Protein AF-A0A966WVR5-F1 (afdb_monomer)

Structure (mmCIF, N/CA/C/O backbone):
data_AF-A0A966WVR5-F1
#
_entry.id   AF-A0A966WVR5-F1
#
loop_
_atom_site.group_PDB
_atom_site.id
_atom_site.type_symbol
_atom_site.label_atom_id
_atom_site.label_alt_id
_atom_site.label_comp_id
_atom_site.label_asym_id
_atom_site.label_entity_id
_atom_site.label_seq_id
_atom_site.pdbx_PDB_ins_code
_atom_site.Cartn_x
_atom_site.Cartn_y
_atom_site.Cartn_z
_atom_site.occupancy
_atom_site.B_iso_or_equiv
_atom_site.auth_seq_id
_atom_site.auth_comp_id
_atom_site.auth_asym_id
_atom_site.auth_atom_id
_atom_site.pdbx_PDB_model_num
ATOM 1 N N . MET A 1 1 ? -2.022 3.404 -2.918 1.00 92.44 1 MET A N 1
ATOM 2 C CA . MET A 1 1 ? -1.314 2.449 -3.794 1.00 92.44 1 MET A CA 1
ATOM 3 C C . MET A 1 1 ? 0.151 2.815 -3.875 1.00 92.44 1 MET A C 1
ATOM 5 O O . MET A 1 1 ? 0.464 3.965 -4.162 1.00 92.44 1 MET A O 1
ATOM 9 N N . VAL A 1 2 ? 1.023 1.850 -3.624 1.00 94.19 2 VAL A N 1
ATOM 10 C CA . VAL A 1 2 ? 2.482 1.978 -3.679 1.00 94.19 2 VAL A CA 1
ATOM 11 C C . VAL A 1 2 ? 2.976 1.052 -4.782 1.00 94.19 2 VAL A C 1
ATOM 13 O O . VAL A 1 2 ? 2.603 -0.115 -4.786 1.00 94.19 2 VAL A O 1
ATOM 16 N N . ALA A 1 3 ? 3.758 1.543 -5.737 1.00 94.62 3 ALA A N 1
ATOM 17 C CA . ALA A 1 3 ? 4.141 0.750 -6.905 1.00 94.62 3 ALA A CA 1
ATOM 18 C C . ALA A 1 3 ? 5.540 1.103 -7.404 1.00 94.62 3 ALA A C 1
ATOM 20 O O . ALA A 1 3 ? 5.955 2.255 -7.294 1.00 94.62 3 ALA A O 1
ATOM 21 N N . ASN A 1 4 ? 6.246 0.144 -8.004 1.00 93.38 4 ASN A N 1
ATOM 22 C CA . ASN A 1 4 ? 7.490 0.452 -8.706 1.00 93.38 4 ASN A CA 1
ATOM 23 C C . ASN A 1 4 ? 7.219 1.148 -10.049 1.00 93.38 4 ASN A C 1
ATOM 25 O O . ASN A 1 4 ? 6.109 1.119 -10.584 1.00 93.38 4 ASN A O 1
ATOM 29 N N . ALA A 1 5 ? 8.263 1.755 -10.617 1.00 87.44 5 ALA A N 1
ATOM 30 C CA . ALA A 1 5 ? 8.175 2.461 -11.895 1.00 87.44 5 ALA A CA 1
ATOM 31 C C . ALA A 1 5 ? 7.624 1.584 -13.039 1.00 87.44 5 ALA A C 1
ATOM 33 O O . ALA A 1 5 ? 6.869 2.073 -13.878 1.00 87.44 5 ALA A O 1
ATOM 34 N N . GLY A 1 6 ? 7.947 0.287 -13.048 1.00 85.94 6 GLY A N 1
ATOM 35 C CA . GLY A 1 6 ? 7.503 -0.647 -14.085 1.00 85.94 6 GLY A CA 1
ATOM 36 C C . GLY A 1 6 ? 5.987 -0.897 -14.104 1.00 85.94 6 GLY A C 1
ATOM 37 O O . GLY A 1 6 ? 5.409 -1.119 -15.167 1.00 85.94 6 GLY A O 1
ATOM 38 N N . ALA A 1 7 ? 5.302 -0.760 -12.965 1.00 88.19 7 ALA A N 1
ATOM 39 C CA . ALA A 1 7 ? 3.841 -0.824 -12.890 1.00 88.19 7 ALA A CA 1
ATOM 40 C C . ALA A 1 7 ? 3.139 0.478 -13.334 1.00 88.19 7 ALA A C 1
ATOM 42 O O . ALA A 1 7 ? 1.909 0.540 -13.335 1.00 88.19 7 ALA A O 1
ATOM 43 N N . GLY A 1 8 ? 3.886 1.513 -13.742 1.00 84.19 8 GLY A N 1
ATOM 44 C CA . GLY A 1 8 ? 3.374 2.860 -14.017 1.00 84.19 8 GLY A CA 1
ATOM 45 C C . GLY A 1 8 ? 2.215 2.933 -15.015 1.00 84.19 8 GLY A C 1
ATOM 46 O O . GLY A 1 8 ? 1.312 3.744 -14.832 1.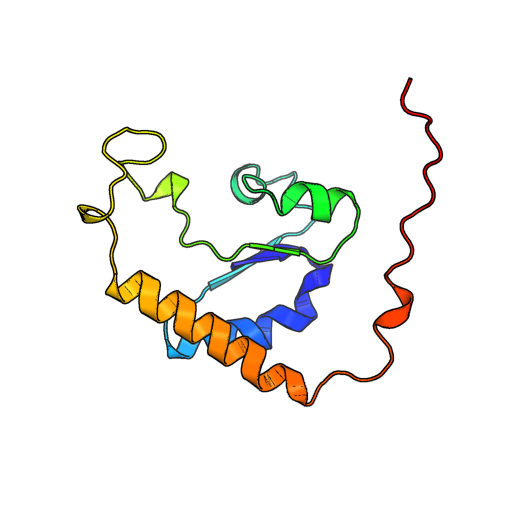00 84.19 8 GLY A O 1
ATOM 47 N N . LEU A 1 9 ? 2.183 2.055 -16.023 1.00 85.25 9 LEU A N 1
ATOM 48 C CA . LEU A 1 9 ? 1.111 2.025 -17.030 1.00 85.25 9 LEU A CA 1
ATOM 49 C C . LEU A 1 9 ? -0.238 1.539 -16.472 1.00 85.25 9 LEU A C 1
ATOM 51 O O . LEU A 1 9 ? -1.284 1.908 -16.998 1.00 85.25 9 LEU A O 1
ATOM 55 N N . LEU A 1 10 ? -0.230 0.747 -15.397 1.00 84.81 10 LEU A N 1
ATOM 56 C CA . LEU A 1 10 ? -1.448 0.235 -14.757 1.00 84.81 10 LEU A CA 1
ATOM 57 C C . LEU A 1 10 ? -2.078 1.269 -13.809 1.00 84.81 10 LEU A C 1
ATOM 59 O O . LEU A 1 10 ? -3.283 1.238 -13.551 1.00 84.81 10 LEU A O 1
ATOM 63 N N . LEU A 1 11 ? -1.273 2.206 -13.298 1.00 89.12 11 LEU A N 1
ATOM 64 C CA . LEU A 1 11 ? -1.661 3.089 -12.198 1.00 89.12 11 LEU A CA 1
ATOM 65 C C . LEU A 1 11 ? -2.798 4.066 -12.531 1.00 89.12 11 LEU A C 1
ATOM 67 O O . LEU A 1 11 ? -3.698 4.173 -11.700 1.00 89.12 11 LEU A O 1
ATOM 71 N N . PRO A 1 12 ? -2.843 4.760 -13.688 1.00 89.75 12 PRO A N 1
ATOM 72 C CA . PRO A 1 12 ? -3.918 5.716 -13.962 1.00 89.75 12 PRO A CA 1
ATOM 73 C C . PRO A 1 12 ? -5.292 5.048 -14.073 1.00 89.75 12 PRO A C 1
ATOM 75 O O . PRO A 1 12 ? -6.277 5.557 -13.537 1.00 89.75 12 PRO A O 1
ATOM 78 N N . GLY A 1 13 ? -5.357 3.893 -14.745 1.00 89.19 13 GLY A N 1
ATOM 79 C CA . GLY A 1 13 ? -6.595 3.132 -14.918 1.00 89.19 13 GLY A CA 1
ATOM 80 C C . GLY A 1 13 ? -7.120 2.596 -13.590 1.00 89.19 13 GLY A C 1
ATOM 81 O O . GLY A 1 13 ? -8.287 2.813 -13.258 1.00 89.19 13 GLY A O 1
ATOM 82 N N . LEU A 1 14 ? -6.236 1.978 -12.804 1.00 90.31 14 LEU A N 1
A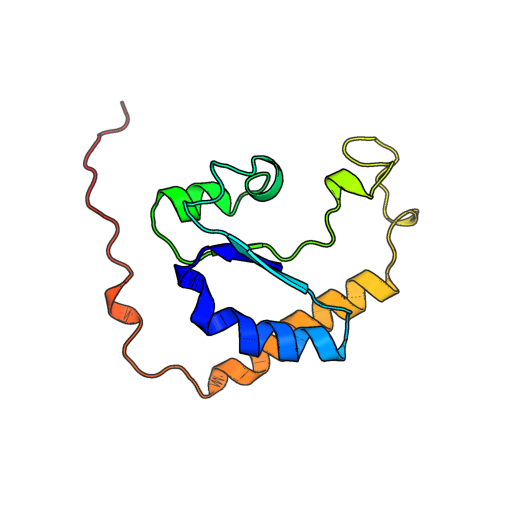TOM 83 C CA . LEU A 1 14 ? -6.560 1.458 -11.479 1.00 90.31 14 LEU A CA 1
ATOM 84 C C . LEU A 1 14 ? -6.941 2.581 -10.502 1.00 90.31 14 LEU A C 1
ATOM 86 O O . LEU A 1 14 ? -7.953 2.484 -9.819 1.00 90.31 14 LEU A O 1
ATOM 90 N N . ALA A 1 15 ? -6.205 3.694 -10.481 1.00 92.62 15 ALA A N 1
ATOM 91 C CA . ALA A 1 15 ? -6.503 4.817 -9.592 1.00 92.62 15 ALA A CA 1
ATOM 92 C C . ALA A 1 15 ? -7.841 5.479 -9.925 1.00 92.62 15 ALA A C 1
ATOM 94 O O . ALA A 1 15 ? -8.602 5.816 -9.023 1.00 92.62 15 ALA A O 1
ATOM 95 N N . ARG A 1 16 ? -8.160 5.632 -11.217 1.00 91.69 16 ARG A N 1
ATOM 96 C CA . ARG A 1 16 ? -9.464 6.140 -11.660 1.00 91.69 16 ARG A CA 1
ATOM 97 C C . ARG A 1 16 ? -10.598 5.183 -11.301 1.00 91.69 16 ARG A C 1
ATOM 99 O O . ARG A 1 16 ? -11.689 5.643 -10.982 1.00 91.69 16 ARG A O 1
ATOM 106 N N . ALA A 1 17 ? -10.355 3.877 -11.400 1.00 91.44 17 ALA A N 1
ATOM 107 C CA . ALA A 1 17 ? -11.316 2.849 -11.029 1.00 91.44 17 ALA A CA 1
ATOM 108 C C . ALA A 1 17 ? -11.657 2.923 -9.543 1.00 91.44 17 ALA A C 1
ATOM 110 O O . ALA A 1 17 ? -12.803 3.178 -9.185 1.00 91.44 17 ALA A O 1
ATOM 111 N N . MET A 1 18 ? -10.631 2.787 -8.707 1.00 93.69 18 MET A N 1
ATOM 112 C CA . MET A 1 18 ? -10.766 2.792 -7.259 1.00 93.69 18 MET A CA 1
ATOM 113 C C . MET A 1 18 ? -11.261 4.140 -6.737 1.00 93.69 18 MET A C 1
ATOM 115 O O . MET A 1 18 ? -12.112 4.176 -5.858 1.00 93.69 18 MET A O 1
ATOM 119 N N . GLY A 1 19 ? -10.808 5.249 -7.331 1.00 93.94 19 GLY A N 1
ATOM 120 C CA . GLY A 1 19 ? -11.183 6.615 -6.953 1.00 93.94 19 GLY A CA 1
ATOM 121 C C . GLY A 1 19 ? -12.678 6.937 -7.048 1.00 93.94 19 GLY A C 1
ATOM 122 O O . GLY A 1 19 ? -13.100 7.959 -6.518 1.00 93.94 19 GLY A O 1
ATOM 123 N N . ARG A 1 20 ? -13.480 6.090 -7.707 1.00 94.00 20 ARG A N 1
ATOM 124 C CA . ARG A 1 20 ? -14.949 6.197 -7.722 1.00 94.00 20 ARG A CA 1
ATOM 125 C C . ARG A 1 20 ? -15.610 5.669 -6.449 1.00 94.00 20 ARG A C 1
ATOM 127 O O . ARG A 1 20 ? -16.724 6.085 -6.162 1.00 94.00 20 ARG A O 1
ATOM 134 N N . HIS A 1 21 ? -14.930 4.781 -5.728 1.00 94.81 21 HIS A N 1
ATOM 135 C CA . HIS A 1 21 ? -15.445 4.110 -4.533 1.00 94.81 21 HIS A CA 1
ATOM 136 C C . HIS A 1 21 ? -14.715 4.582 -3.270 1.00 94.81 21 HIS A C 1
ATOM 138 O O . HIS A 1 21 ? -15.336 4.784 -2.235 1.00 94.81 21 HIS A O 1
ATOM 144 N N . VAL A 1 22 ? -13.400 4.823 -3.354 1.00 94.31 22 VAL A N 1
ATOM 145 C CA . VAL A 1 22 ? -12.566 5.182 -2.201 1.00 94.31 22 VAL A CA 1
ATOM 146 C C . VAL A 1 22 ? -11.491 6.213 -2.575 1.00 94.3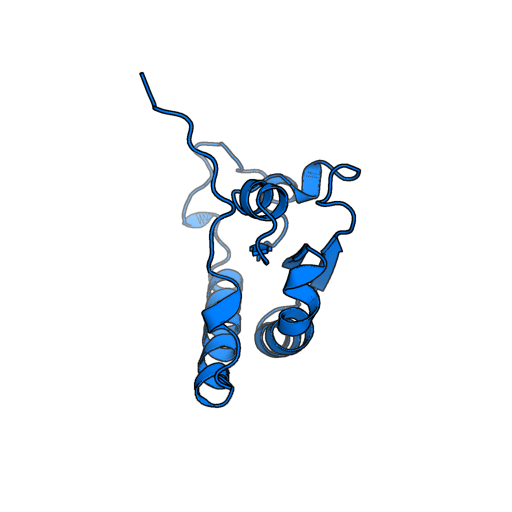1 22 VAL A C 1
ATOM 148 O O . VAL A 1 22 ? -10.858 6.083 -3.632 1.00 94.31 22 VAL A O 1
ATOM 151 N N . PRO A 1 23 ? -11.221 7.236 -1.733 1.00 93.88 23 PRO A N 1
ATOM 152 C CA . PRO A 1 23 ? -10.139 8.189 -1.966 1.00 93.88 23 PRO A CA 1
ATOM 153 C C . PRO A 1 23 ? -8.801 7.482 -2.194 1.00 93.88 23 PRO A C 1
ATOM 155 O O . PRO A 1 23 ? -8.185 6.936 -1.280 1.00 93.88 23 PRO A O 1
ATOM 158 N N . THR A 1 24 ? -8.335 7.505 -3.439 1.00 93.88 24 THR A N 1
ATOM 159 C CA . THR A 1 24 ? -7.184 6.710 -3.866 1.00 93.88 24 THR A CA 1
ATOM 160 C C . THR A 1 24 ? -6.004 7.612 -4.182 1.00 93.88 24 THR A C 1
ATOM 162 O O . THR A 1 24 ? -6.081 8.495 -5.034 1.00 93.88 24 THR A O 1
ATOM 165 N N . LYS A 1 25 ? -4.878 7.361 -3.512 1.00 92.81 25 LYS A N 1
ATOM 166 C CA . LYS A 1 25 ? -3.595 8.014 -3.795 1.00 92.81 25 LYS A CA 1
ATOM 167 C C . LYS A 1 25 ? -2.612 7.020 -4.388 1.00 92.81 25 LYS A C 1
ATOM 169 O O . LYS A 1 25 ? -2.590 5.848 -4.001 1.00 92.81 25 LYS A O 1
ATOM 174 N N . VAL A 1 26 ? -1.778 7.502 -5.300 1.00 92.81 26 VAL A N 1
ATOM 175 C CA . VAL A 1 26 ? -0.737 6.712 -5.956 1.00 92.81 26 VAL A CA 1
ATOM 176 C C . VAL A 1 26 ? 0.622 7.267 -5.578 1.00 92.81 26 VAL A C 1
ATOM 178 O O . VAL A 1 26 ? 0.856 8.466 -5.700 1.00 92.81 26 VAL A O 1
ATOM 181 N N . LEU A 1 27 ? 1.512 6.380 -5.152 1.00 91.88 27 LEU A N 1
ATOM 182 C CA . LEU A 1 27 ? 2.908 6.669 -4.887 1.00 91.88 27 LEU A CA 1
ATOM 183 C C . LEU A 1 27 ? 3.773 5.783 -5.796 1.00 91.88 27 LEU A C 1
ATOM 185 O O . LEU A 1 27 ? 3.980 4.607 -5.480 1.00 91.88 27 LEU A O 1
ATOM 189 N N . PRO A 1 28 ? 4.259 6.315 -6.928 1.00 90.56 28 PRO A N 1
ATOM 190 C CA . PRO A 1 28 ? 5.301 5.671 -7.709 1.00 90.56 28 PRO A CA 1
ATOM 191 C C . PRO A 1 28 ? 6.617 5.754 -6.933 1.00 90.56 28 PRO A C 1
ATOM 193 O O . PRO A 1 28 ? 7.016 6.832 -6.490 1.00 90.56 28 PRO A O 1
ATOM 196 N N . VAL A 1 29 ? 7.293 4.624 -6.770 1.00 92.31 29 VAL A N 1
ATOM 197 C CA . VAL A 1 29 ? 8.507 4.506 -5.966 1.00 92.31 29 VAL A CA 1
ATOM 198 C C . VAL A 1 29 ? 9.708 4.225 -6.879 1.00 92.3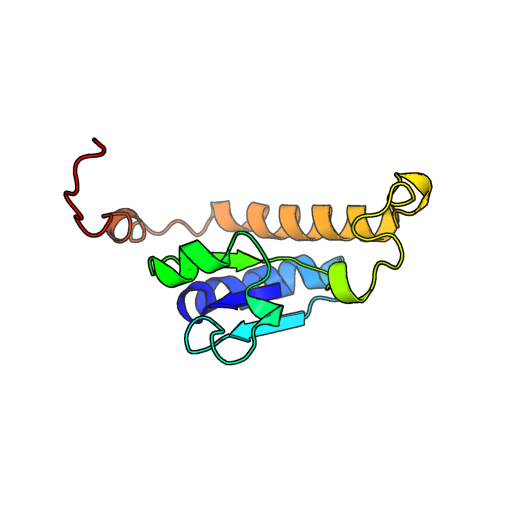1 29 VAL A C 1
ATOM 200 O O . VAL A 1 29 ? 9.753 3.173 -7.527 1.00 92.31 29 VAL A O 1
ATOM 203 N N . PRO A 1 30 ? 10.698 5.136 -6.949 1.00 89.31 30 PRO A N 1
ATOM 204 C CA . PRO A 1 30 ? 11.933 4.903 -7.691 1.00 89.31 30 PRO A CA 1
ATOM 205 C C . PRO A 1 30 ? 12.886 3.976 -6.922 1.00 89.31 30 PRO A C 1
ATOM 207 O O . PRO A 1 30 ? 12.747 3.778 -5.713 1.00 89.31 30 PRO A O 1
ATOM 210 N N . ASN A 1 31 ? 13.891 3.435 -7.619 1.00 90.38 31 ASN A N 1
ATOM 211 C CA . ASN A 1 31 ? 14.996 2.659 -7.032 1.00 90.38 31 ASN A CA 1
ATOM 212 C C . ASN A 1 31 ? 14.530 1.538 -6.085 1.00 90.38 31 ASN A C 1
ATOM 214 O O . ASN A 1 31 ? 15.090 1.367 -5.003 1.00 90.38 31 ASN A O 1
ATOM 218 N N . GLY A 1 32 ? 13.434 0.852 -6.432 1.00 88.44 32 GLY A N 1
ATOM 219 C CA . GLY A 1 32 ? 12.860 -0.223 -5.618 1.00 88.44 32 GLY A CA 1
ATOM 220 C C . GLY A 1 32 ? 12.479 0.185 -4.188 1.00 88.44 32 GLY A C 1
ATOM 221 O O . GLY A 1 32 ? 12.310 -0.678 -3.340 1.00 88.44 32 GLY A O 1
ATOM 222 N N . GLY A 1 33 ? 12.395 1.475 -3.854 1.00 91.44 33 GLY A N 1
ATOM 223 C CA . GLY A 1 33 ? 12.075 1.928 -2.497 1.00 91.44 33 GLY A CA 1
ATOM 224 C C . GLY A 1 33 ? 13.192 1.770 -1.464 1.00 91.44 33 GLY A C 1
ATOM 225 O O . GLY A 1 33 ? 12.926 1.941 -0.277 1.00 91.44 33 GLY A O 1
ATOM 226 N N . HIS A 1 34 ? 14.441 1.496 -1.863 1.00 91.19 34 HIS A N 1
ATOM 227 C CA . HIS A 1 34 ? 15.558 1.332 -0.915 1.00 91.19 34 HIS A CA 1
ATOM 228 C C . HIS A 1 34 ? 15.810 2.575 -0.041 1.00 91.19 34 HIS A C 1
ATOM 230 O O . HIS A 1 34 ? 16.252 2.446 1.099 1.00 91.19 34 HIS A O 1
ATOM 236 N N . GLY A 1 35 ? 15.485 3.773 -0.542 1.00 90.88 35 GLY A N 1
ATOM 237 C CA . GLY A 1 35 ? 15.587 5.026 0.215 1.00 90.88 35 GLY A CA 1
ATOM 238 C C . GLY A 1 35 ? 14.434 5.288 1.193 1.00 90.88 35 GLY A C 1
ATOM 239 O O . GLY A 1 35 ? 14.545 6.178 2.029 1.00 90.88 35 GLY A O 1
ATOM 240 N N . ILE A 1 36 ? 13.329 4.537 1.112 1.00 90.44 36 ILE A N 1
ATOM 241 C CA . ILE A 1 36 ? 12.124 4.754 1.925 1.00 90.44 36 ILE A CA 1
ATOM 242 C C . ILE A 1 36 ? 11.658 3.406 2.478 1.00 90.44 36 ILE A C 1
ATOM 244 O O . ILE A 1 36 ? 10.712 2.814 1.978 1.00 90.44 36 ILE A O 1
ATOM 248 N N . LYS A 1 37 ? 12.314 2.905 3.530 1.00 87.75 37 LYS A N 1
ATOM 249 C CA . LYS A 1 37 ? 12.088 1.541 4.057 1.00 87.75 37 LYS A CA 1
ATOM 250 C C . LYS A 1 37 ? 10.609 1.169 4.243 1.00 87.75 37 LYS A C 1
ATOM 252 O O . LYS A 1 37 ? 10.227 0.055 3.907 1.00 87.75 37 LYS A O 1
ATOM 257 N N . GLY A 1 38 ? 9.777 2.104 4.712 1.00 90.38 38 GLY A N 1
ATOM 258 C CA . GLY A 1 38 ? 8.349 1.870 4.952 1.00 90.38 38 GLY A CA 1
ATOM 259 C C . GLY A 1 38 ? 7.560 1.429 3.715 1.00 90.38 38 GLY A C 1
ATOM 260 O O . GLY A 1 38 ? 6.642 0.626 3.838 1.00 90.38 38 GLY A O 1
ATOM 261 N N . VAL A 1 39 ? 7.942 1.872 2.511 1.00 92.12 39 VAL A N 1
ATOM 262 C CA . VAL A 1 39 ? 7.230 1.488 1.277 1.00 92.12 39 VAL A CA 1
ATOM 263 C C . VAL A 1 39 ? 7.529 0.059 0.846 1.00 92.12 39 VAL A C 1
ATOM 265 O O . VAL A 1 39 ? 6.832 -0.441 -0.020 1.00 92.12 39 VAL A O 1
ATOM 268 N N . ARG A 1 40 ? 8.539 -0.588 1.443 1.00 93.69 40 ARG A N 1
ATOM 269 C CA . ARG A 1 40 ? 8.934 -1.973 1.161 1.00 93.69 40 ARG A CA 1
ATOM 270 C C . ARG A 1 40 ? 8.369 -2.983 2.168 1.00 93.69 40 ARG A C 1
ATOM 272 O O . ARG A 1 40 ? 8.635 -4.172 2.035 1.00 93.69 40 ARG A O 1
ATOM 279 N N . LEU A 1 41 ? 7.613 -2.541 3.177 1.00 92.06 41 LEU A N 1
ATOM 280 C CA . LEU A 1 41 ? 7.079 -3.400 4.245 1.00 92.06 41 LEU A CA 1
ATOM 281 C C . LEU A 1 41 ? 5.813 -4.154 3.805 1.00 92.06 41 LEU A C 1
ATOM 283 O O . LEU A 1 41 ? 4.724 -3.902 4.309 1.00 92.06 41 LEU A O 1
ATOM 287 N N . SER A 1 42 ? 5.953 -5.039 2.817 1.00 93.88 42 SER A N 1
ATOM 288 C CA . SER A 1 42 ? 4.923 -5.974 2.347 1.00 93.88 42 SER A CA 1
ATOM 289 C C . SER A 1 42 ? 5.529 -6.923 1.300 1.00 93.88 42 SER A C 1
ATOM 291 O O . SER A 1 42 ? 6.621 -6.677 0.773 1.00 93.88 42 SER A O 1
ATOM 293 N N . ASP A 1 43 ? 4.804 -7.989 0.970 1.00 94.69 43 ASP A N 1
ATOM 294 C CA . ASP A 1 43 ? 5.208 -9.053 0.045 1.00 94.69 43 ASP A CA 1
ATOM 295 C C . ASP A 1 43 ? 5.475 -8.594 -1.389 1.00 94.69 43 ASP A C 1
ATOM 297 O O . ASP A 1 43 ? 6.027 -9.350 -2.175 1.00 94.69 43 ASP A O 1
ATOM 301 N N . HIS A 1 44 ? 5.118 -7.366 -1.762 1.00 95.12 44 HIS A N 1
ATOM 302 C CA . HIS A 1 44 ? 5.432 -6.828 -3.085 1.00 95.12 44 HIS A CA 1
ATOM 303 C C . HIS A 1 44 ? 6.932 -6.508 -3.263 1.00 95.12 44 HIS A C 1
ATOM 305 O O . HIS A 1 44 ? 7.409 -6.420 -4.394 1.00 95.12 44 HIS A O 1
ATOM 311 N N . SER A 1 45 ? 7.691 -6.305 -2.178 1.00 95.50 45 SER A N 1
ATOM 312 C CA . SER A 1 45 ? 9.075 -5.824 -2.279 1.00 95.50 45 SER A CA 1
ATOM 313 C C . SER A 1 45 ? 10.064 -6.832 -2.891 1.00 95.50 45 SER A C 1
ATOM 315 O O . SER A 1 45 ? 10.857 -6.402 -3.732 1.00 95.50 45 SER A O 1
ATOM 317 N N . PRO A 1 46 ? 9.992 -8.156 -2.626 1.00 95.94 46 PRO A N 1
ATOM 318 C CA . PRO A 1 46 ? 10.827 -9.131 -3.332 1.00 95.94 46 PRO A CA 1
ATOM 319 C C . PRO A 1 46 ? 10.520 -9.206 -4.836 1.00 95.94 46 PRO A C 1
ATOM 321 O O . PRO A 1 46 ? 11.415 -9.474 -5.636 1.00 95.94 46 PRO A O 1
ATOM 324 N N . PHE A 1 47 ? 9.281 -8.914 -5.256 1.00 96.31 47 PHE A N 1
ATOM 325 C CA . PHE A 1 47 ? 8.938 -8.833 -6.681 1.00 96.31 47 PHE A CA 1
ATOM 326 C C . PHE A 1 47 ? 9.649 -7.663 -7.357 1.00 96.31 47 PHE A C 1
ATOM 328 O O . PHE A 1 47 ? 10.119 -7.810 -8.484 1.00 96.31 47 PHE A O 1
ATOM 335 N N . TRP A 1 48 ? 9.773 -6.523 -6.671 1.00 95.06 48 TRP A N 1
ATOM 336 C CA . TRP A 1 48 ? 10.569 -5.408 -7.178 1.00 95.06 48 TRP A CA 1
ATOM 337 C C . TRP A 1 48 ? 12.043 -5.788 -7.333 1.00 95.06 48 TRP A C 1
ATOM 339 O O . TRP A 1 48 ? 12.634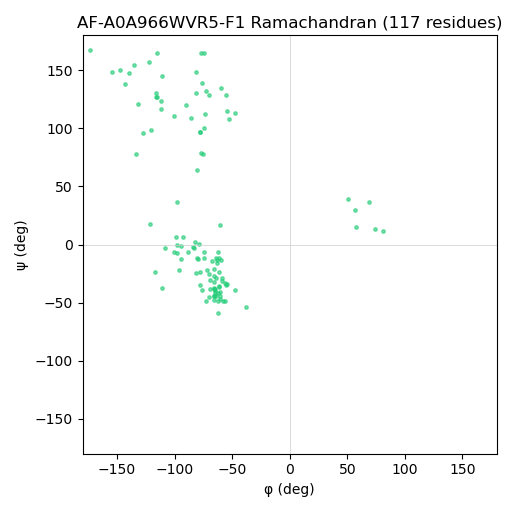 -5.448 -8.356 1.00 95.06 48 TRP A O 1
ATOM 349 N N . ASP A 1 49 ? 12.614 -6.519 -6.374 1.00 94.38 49 ASP A N 1
ATOM 350 C CA . ASP A 1 49 ? 14.019 -6.954 -6.422 1.00 94.38 49 ASP A CA 1
ATOM 351 C C . ASP A 1 49 ? 14.279 -7.947 -7.564 1.00 94.38 49 ASP A C 1
ATOM 353 O O . ASP A 1 49 ? 15.344 -7.939 -8.179 1.00 94.38 49 ASP A O 1
ATOM 357 N N . ALA A 1 50 ? 13.280 -8.767 -7.895 1.00 95.19 50 ALA A N 1
ATOM 358 C CA . ALA A 1 50 ? 13.309 -9.680 -9.033 1.00 95.19 50 ALA A CA 1
ATOM 359 C C . ALA A 1 50 ? 12.943 -9.014 -10.379 1.00 95.19 50 ALA A C 1
ATOM 361 O O . ALA A 1 50 ? 12.911 -9.690 -11.406 1.00 95.19 50 ALA A O 1
ATOM 362 N N . GLY A 1 51 ? 12.684 -7.701 -10.402 1.00 92.44 51 GLY A N 1
ATOM 363 C CA . GLY A 1 51 ? 12.393 -6.942 -11.622 1.00 92.44 51 GLY A CA 1
ATOM 364 C C . GLY A 1 51 ? 10.951 -7.049 -12.131 1.00 92.44 51 GLY A C 1
ATOM 365 O O . GLY A 1 51 ? 10.667 -6.610 -13.245 1.00 92.44 51 GLY A O 1
ATOM 366 N N . TYR A 1 52 ? 10.026 -7.599 -11.342 1.00 94.69 52 TYR A N 1
ATOM 367 C CA . TYR A 1 52 ? 8.615 -7.690 -11.711 1.00 94.69 52 TYR A CA 1
ATOM 368 C C . TYR A 1 52 ? 7.859 -6.384 -11.442 1.00 94.69 52 TYR A C 1
ATOM 370 O O . TYR A 1 52 ? 8.114 -5.655 -10.479 1.00 94.69 52 TYR A O 1
ATOM 378 N N . ASN A 1 53 ? 6.857 -6.115 -12.278 1.00 94.25 53 ASN A N 1
ATOM 379 C CA . ASN A 1 53 ? 5.903 -5.033 -12.055 1.00 94.25 53 ASN A CA 1
ATOM 380 C C . ASN A 1 53 ? 4.948 -5.440 -10.933 1.00 94.25 53 ASN A C 1
ATOM 382 O O . ASN A 1 53 ? 4.142 -6.350 -11.113 1.00 94.25 53 ASN A O 1
ATOM 386 N N . ALA A 1 54 ? 5.028 -4.760 -9.792 1.00 94.25 54 ALA A N 1
ATOM 387 C CA . ALA A 1 54 ? 4.185 -5.049 -8.641 1.00 94.25 54 ALA A CA 1
ATOM 388 C C . ALA A 1 54 ? 3.731 -3.757 -7.964 1.00 94.25 54 ALA A C 1
ATOM 390 O O . ALA A 1 54 ? 4.455 -2.754 -7.926 1.00 94.25 54 ALA A O 1
ATOM 391 N N . LEU A 1 55 ? 2.527 -3.802 -7.406 1.00 94.12 55 LEU A N 1
ATOM 392 C CA . LEU A 1 55 ? 1.947 -2.732 -6.612 1.00 94.12 55 LEU A CA 1
ATOM 393 C C . LEU A 1 55 ? 1.294 -3.305 -5.360 1.00 94.12 55 LEU A C 1
ATOM 395 O O . LEU A 1 55 ? 0.840 -4.445 -5.347 1.00 94.12 55 LEU A O 1
ATOM 399 N N . MET A 1 56 ? 1.209 -2.474 -4.333 1.00 94.50 56 MET A N 1
ATOM 400 C CA . MET A 1 56 ? 0.495 -2.728 -3.094 1.00 94.50 56 MET A CA 1
ATOM 401 C C . MET A 1 56 ? -0.662 -1.739 -2.968 1.00 94.50 56 MET A C 1
ATOM 403 O O . MET A 1 56 ? -0.482 -0.514 -3.020 1.00 94.50 56 MET A O 1
ATOM 407 N N . VAL A 1 57 ? -1.859 -2.273 -2.755 1.00 93.56 57 VAL A N 1
ATOM 408 C CA . VAL A 1 57 ? -3.028 -1.508 -2.320 1.00 93.56 57 VAL A CA 1
ATOM 409 C C . VAL A 1 57 ? -3.021 -1.519 -0.799 1.00 93.56 57 VAL A C 1
ATOM 411 O O . VAL A 1 57 ? -2.992 -2.575 -0.183 1.00 93.56 57 VAL A O 1
ATOM 414 N N . THR A 1 58 ? -2.958 -0.339 -0.195 1.00 92.88 58 THR A N 1
ATOM 415 C CA . THR A 1 58 ? -2.871 -0.194 1.258 1.00 92.88 58 THR A CA 1
ATOM 416 C C . THR A 1 58 ? -3.426 1.160 1.672 1.00 92.88 58 THR A C 1
ATOM 418 O O . THR A 1 58 ? -3.301 2.148 0.937 1.00 92.88 58 THR A O 1
ATOM 421 N N . ASP A 1 59 ? -4.005 1.184 2.862 1.00 90.75 59 ASP A N 1
ATOM 422 C CA . ASP A 1 59 ? -4.439 2.347 3.626 1.00 90.75 59 ASP A CA 1
ATOM 423 C C . ASP A 1 59 ? -3.360 2.838 4.611 1.00 90.75 59 ASP A C 1
ATOM 425 O O . ASP A 1 59 ? -3.619 3.753 5.392 1.00 90.75 59 ASP A O 1
ATOM 429 N N . THR A 1 60 ? -2.151 2.258 4.554 1.00 85.31 60 THR A N 1
ATOM 430 C CA . THR A 1 60 ? -1.041 2.413 5.512 1.00 85.31 60 THR A CA 1
ATOM 431 C C . THR A 1 60 ? -1.303 1.784 6.885 1.00 85.31 60 THR A C 1
ATOM 433 O O . THR A 1 60 ? -0.858 2.320 7.897 1.00 85.31 60 THR A O 1
ATOM 436 N N . SER A 1 61 ? -1.994 0.637 6.920 1.00 76.81 61 SER A N 1
ATOM 437 C CA . SER A 1 61 ? -2.425 -0.083 8.129 1.00 76.81 61 SER A CA 1
ATOM 438 C C . SER A 1 61 ? -1.424 -0.073 9.289 1.00 76.81 61 SER A C 1
ATOM 440 O O . SER A 1 61 ? -1.767 0.404 10.362 1.00 76.81 61 SER A O 1
ATOM 442 N N . PHE A 1 62 ? -0.167 -0.480 9.096 1.00 79.12 62 PHE A N 1
ATOM 443 C CA . PHE A 1 62 ? 0.819 -0.524 10.190 1.00 79.12 62 PHE A CA 1
ATOM 444 C C . PHE A 1 62 ? 1.157 0.849 10.808 1.00 79.12 62 PHE A C 1
ATOM 446 O O . PHE A 1 62 ? 1.749 0.910 11.882 1.00 79.12 62 PHE A O 1
ATOM 453 N N . MET A 1 63 ? 0.816 1.954 10.136 1.00 82.50 63 MET A N 1
ATOM 454 C CA . MET A 1 63 ? 0.985 3.325 10.634 1.00 82.50 63 MET A CA 1
ATOM 455 C C . MET A 1 63 ? -0.288 3.893 11.273 1.00 82.50 63 MET A C 1
ATOM 457 O O . MET A 1 63 ? -0.200 4.869 12.015 1.00 82.50 63 MET A O 1
ATOM 461 N N . ARG A 1 64 ? -1.467 3.346 10.946 1.00 84.56 64 ARG A N 1
ATOM 462 C CA . ARG A 1 64 ? -2.773 3.905 11.341 1.00 84.56 64 ARG A CA 1
ATOM 463 C C . ARG A 1 64 ? -3.599 2.996 12.245 1.00 84.56 64 ARG A C 1
ATOM 465 O O . ARG A 1 64 ? -4.459 3.519 12.944 1.00 84.56 64 ARG A O 1
ATOM 472 N N . ASN A 1 65 ? -3.361 1.687 12.226 1.00 91.25 65 ASN A N 1
ATOM 473 C CA . ASN A 1 65 ? -4.085 0.711 13.029 1.00 91.25 65 ASN A CA 1
ATOM 474 C C . ASN A 1 65 ? -3.431 0.597 14.423 1.00 91.25 65 ASN A C 1
ATOM 476 O O . ASN A 1 65 ? -2.340 0.028 14.529 1.00 91.25 65 ASN A O 1
ATOM 480 N N . PRO A 1 66 ? -4.069 1.097 15.500 1.00 91.69 66 PRO A N 1
ATOM 481 C CA . PRO A 1 66 ? -3.544 0.965 16.860 1.00 91.69 66 PRO A CA 1
ATOM 482 C C . PRO A 1 66 ? -3.550 -0.486 17.372 1.00 91.69 66 PRO A C 1
ATOM 484 O O . PRO A 1 66 ? -2.881 -0.775 18.363 1.00 91.69 66 PRO A O 1
ATOM 487 N N . HIS A 1 67 ? -4.268 -1.387 16.695 1.00 93.69 67 HIS A N 1
ATOM 488 C CA . HIS A 1 67 ? -4.381 -2.809 17.014 1.00 93.69 67 HIS A CA 1
ATOM 489 C C . HIS A 1 67 ? -3.385 -3.686 16.242 1.00 93.69 67 HIS A C 1
ATOM 491 O O . HIS A 1 67 ? -3.333 -4.892 16.458 1.00 93.69 67 HIS A O 1
ATOM 497 N N . TYR A 1 68 ? -2.557 -3.107 15.367 1.00 91.88 68 TYR A N 1
ATOM 498 C CA . TYR A 1 68 ? -1.627 -3.864 14.525 1.00 91.88 68 TYR A CA 1
ATOM 499 C C . TYR A 1 68 ? -0.695 -4.776 15.353 1.00 91.88 68 TYR A C 1
ATOM 501 O O . TYR A 1 68 ? -0.049 -4.313 16.295 1.00 91.88 68 TYR A O 1
ATOM 509 N N . HIS A 1 69 ? -0.610 -6.066 14.991 1.00 92.81 69 HIS A N 1
ATOM 510 C CA . HIS A 1 69 ? 0.092 -7.132 15.745 1.00 92.81 69 HIS A CA 1
ATOM 511 C C . HIS A 1 69 ? -0.375 -7.314 17.198 1.00 92.81 69 HIS A C 1
ATOM 513 O O . HIS A 1 69 ? 0.400 -7.732 18.060 1.00 92.81 69 HIS A O 1
ATOM 519 N N . GLN A 1 70 ? -1.639 -7.021 17.493 1.00 93.75 70 GLN A N 1
ATOM 520 C CA . GLN A 1 70 ? -2.230 -7.256 18.808 1.00 93.75 70 GLN A CA 1
ATOM 521 C C . GLN A 1 70 ? -3.444 -8.174 18.704 1.00 93.75 70 GLN A C 1
ATOM 523 O O . GLN A 1 70 ? -4.126 -8.232 17.688 1.00 93.75 70 GLN A O 1
ATOM 528 N N . MET A 1 71 ? -3.771 -8.841 19.811 1.00 96.69 71 MET A N 1
ATOM 529 C CA . MET A 1 71 ? -4.986 -9.663 19.920 1.00 96.69 71 MET A CA 1
ATOM 530 C C . MET A 1 71 ? -6.283 -8.853 19.784 1.00 96.69 71 MET A C 1
ATOM 532 O O . MET A 1 71 ? -7.355 -9.432 19.653 1.00 96.69 71 MET A O 1
ATOM 536 N N . THR A 1 72 ? -6.189 -7.525 19.865 1.00 95.81 72 THR A N 1
ATOM 537 C CA . THR A 1 72 ? -7.307 -6.598 19.694 1.00 95.81 72 THR A CA 1
ATOM 538 C C . THR A 1 72 ? -7.601 -6.279 18.225 1.00 95.81 72 THR A C 1
ATOM 540 O O . THR A 1 72 ? -8.570 -5.577 17.969 1.00 95.81 72 THR A O 1
ATOM 543 N N . ASP A 1 73 ? -6.817 -6.800 17.272 1.00 94.44 73 ASP A N 1
ATOM 544 C CA . ASP A 1 73 ? -7.084 -6.707 15.829 1.00 94.44 73 ASP A CA 1
ATOM 545 C C . ASP A 1 73 ? -8.206 -7.686 15.452 1.00 94.44 73 ASP A C 1
A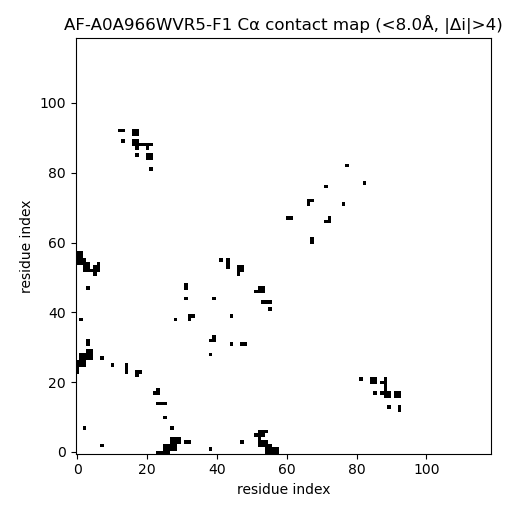TOM 547 O O . ASP A 1 73 ? -7.973 -8.810 15.000 1.00 94.44 73 ASP A O 1
ATOM 551 N N . THR A 1 74 ? -9.444 -7.297 15.754 1.00 94.81 74 THR A N 1
ATOM 552 C CA . THR A 1 74 ? -10.637 -8.137 15.595 1.00 94.81 74 THR A CA 1
ATOM 553 C C . THR A 1 74 ? -11.593 -7.564 14.552 1.00 94.81 74 THR A C 1
ATOM 555 O O . THR A 1 74 ? -11.497 -6.397 14.166 1.00 94.81 74 THR A O 1
ATOM 558 N N . VAL A 1 75 ? -12.552 -8.377 14.097 1.00 94.38 75 VAL A N 1
ATOM 559 C CA . VAL A 1 75 ? -13.562 -7.972 13.098 1.00 94.38 75 VAL A CA 1
ATOM 560 C C . VAL A 1 75 ? -14.343 -6.735 13.547 1.00 94.38 75 VAL A C 1
ATOM 562 O O . VAL A 1 75 ? -14.688 -5.896 12.723 1.00 94.38 75 VAL A O 1
ATOM 565 N N . GLU A 1 76 ? -14.575 -6.575 14.847 1.00 95.44 76 GLU A N 1
ATOM 566 C CA . GLU A 1 76 ? -15.281 -5.429 15.426 1.00 95.44 76 GLU A CA 1
ATOM 567 C C . GLU A 1 76 ? -14.519 -4.106 15.263 1.00 95.44 76 GLU A C 1
ATOM 569 O O . GLU A 1 76 ? -15.126 -3.039 15.337 1.00 95.44 76 GLU A O 1
ATOM 574 N N . THR A 1 77 ? -13.203 -4.157 15.043 1.00 91.75 77 THR A N 1
ATOM 575 C CA . THR A 1 77 ? -12.371 -2.966 14.798 1.00 91.75 77 THR A CA 1
ATOM 576 C C . THR A 1 77 ? -12.303 -2.574 13.320 1.00 91.75 77 THR A C 1
ATOM 578 O O . THR A 1 77 ? -11.750 -1.525 12.984 1.00 91.75 77 THR A O 1
ATOM 581 N N . LEU A 1 78 ? -12.873 -3.393 12.430 1.00 92.12 78 LEU A N 1
ATOM 582 C CA . LEU A 1 78 ? -12.844 -3.177 10.990 1.00 92.12 78 LEU A CA 1
ATOM 583 C C . LEU A 1 78 ? -13.914 -2.167 10.555 1.00 92.12 78 LEU A C 1
ATOM 585 O O . LEU A 1 78 ? -15.098 -2.318 10.847 1.00 92.12 78 LEU A O 1
ATOM 589 N N . ASP A 1 79 ? -13.505 -1.179 9.763 1.00 93.56 79 ASP A N 1
ATOM 590 C CA . ASP A 1 79 ? -14.432 -0.334 9.010 1.00 93.56 79 ASP A CA 1
ATOM 591 C C . ASP A 1 79 ? -14.923 -1.103 7.771 1.00 93.56 79 ASP A C 1
ATOM 593 O O . ASP A 1 79 ? -14.239 -1.187 6.744 1.00 93.56 79 ASP A O 1
ATOM 597 N N . LEU A 1 80 ? -16.098 -1.726 7.897 1.00 95.38 80 LEU A N 1
ATOM 598 C CA . LEU A 1 80 ? -16.682 -2.569 6.852 1.00 95.38 80 LEU A CA 1
ATOM 599 C C . LEU A 1 80 ? -17.131 -1.777 5.619 1.00 95.38 80 LEU A C 1
ATOM 601 O O . LEU A 1 80 ? -17.062 -2.312 4.509 1.00 95.38 80 LEU A O 1
ATOM 605 N N . ASP A 1 81 ? -17.545 -0.521 5.783 1.00 96.06 81 ASP A N 1
ATOM 606 C CA . ASP A 1 81 ? -17.941 0.335 4.662 1.00 96.06 81 ASP A CA 1
ATOM 607 C C . ASP A 1 81 ? -16.707 0.706 3.833 1.00 96.06 81 ASP A C 1
ATOM 609 O O . ASP A 1 81 ? -16.700 0.563 2.606 1.00 96.06 81 ASP A O 1
ATOM 613 N N . PHE A 1 82 ? -15.616 1.094 4.503 1.00 94.81 82 PHE A N 1
ATOM 614 C CA . PHE A 1 82 ? -14.330 1.332 3.853 1.00 94.81 82 PHE A CA 1
ATOM 615 C C . PHE A 1 82 ? -13.801 0.073 3.160 1.00 94.81 82 PHE A C 1
ATOM 617 O O . PHE A 1 82 ? -13.387 0.139 2.000 1.00 94.81 82 PHE A O 1
ATOM 624 N N . PHE A 1 83 ? -13.834 -1.077 3.838 1.00 94.75 83 PHE A N 1
ATOM 625 C CA . PH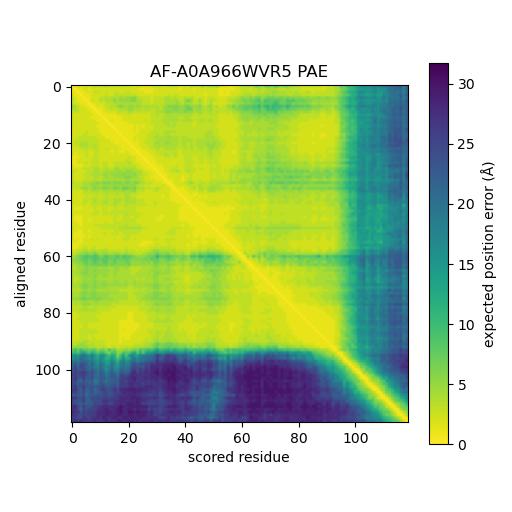E A 1 83 ? -13.405 -2.351 3.260 1.00 94.75 83 PHE A CA 1
ATOM 626 C C . PHE A 1 83 ? -14.205 -2.696 1.997 1.00 94.75 83 PHE A C 1
ATOM 628 O O . PHE A 1 83 ? -13.613 -2.990 0.956 1.00 94.75 83 PHE A O 1
ATOM 635 N N . SER A 1 84 ? -15.534 -2.593 2.056 1.00 96.62 84 SER A N 1
ATOM 636 C CA . SER A 1 84 ? -16.418 -2.880 0.920 1.00 96.62 84 SER A CA 1
ATOM 637 C C . SER A 1 84 ? -16.123 -1.960 -0.267 1.00 96.62 84 SER A C 1
ATOM 639 O O . SER A 1 84 ? -15.955 -2.437 -1.389 1.00 96.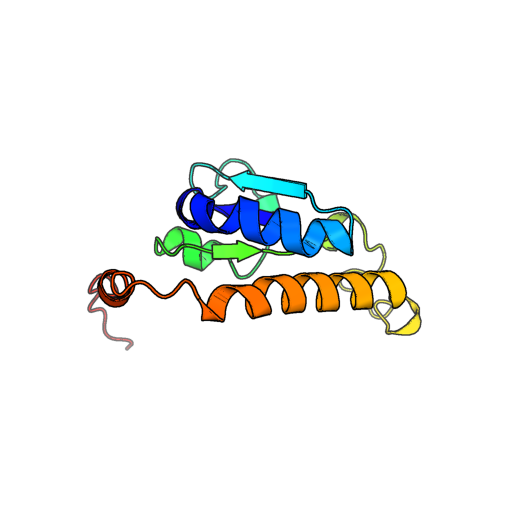62 84 SER A O 1
ATOM 641 N N . ALA A 1 85 ? -15.931 -0.660 -0.022 1.00 96.38 85 ALA A N 1
ATOM 642 C CA . ALA A 1 85 ? -15.562 0.302 -1.060 1.00 96.38 85 ALA A CA 1
ATOM 643 C C . ALA A 1 85 ? -14.211 -0.022 -1.731 1.00 96.38 85 ALA A C 1
ATOM 645 O O . ALA A 1 85 ? -14.043 0.184 -2.938 1.00 96.38 85 ALA A O 1
ATOM 646 N N . VAL A 1 86 ? -13.237 -0.550 -0.979 1.00 95.31 86 VAL A N 1
ATOM 647 C CA . VAL A 1 86 ? -11.962 -1.021 -1.545 1.00 95.31 86 VAL A CA 1
ATOM 648 C C . VAL A 1 86 ? -12.182 -2.227 -2.461 1.00 95.31 86 VAL A C 1
ATOM 650 O O . VAL A 1 86 ? -11.624 -2.246 -3.561 1.00 95.31 86 VAL A O 1
ATOM 653 N N . VAL A 1 87 ? -12.997 -3.204 -2.048 1.00 95.00 87 VAL A N 1
ATOM 654 C CA . VAL A 1 87 ? -13.307 -4.398 -2.857 1.00 95.00 87 VAL A CA 1
ATOM 655 C C . VAL A 1 87 ? -14.013 -4.014 -4.157 1.00 95.00 87 VAL A C 1
ATOM 657 O O . VAL A 1 87 ? -13.563 -4.416 -5.229 1.00 95.00 87 VAL A O 1
ATOM 660 N N . GLU A 1 88 ? -15.052 -3.182 -4.094 1.00 94.69 88 GLU A N 1
ATOM 661 C CA . GLU A 1 88 ? -15.763 -2.702 -5.286 1.00 94.69 88 GLU A CA 1
ATOM 662 C C . GLU A 1 88 ? -14.847 -1.914 -6.231 1.00 94.69 88 GLU A C 1
ATOM 664 O O . GLU A 1 88 ? -14.892 -2.079 -7.451 1.00 94.69 88 GLU A O 1
ATOM 669 N N . GLY A 1 89 ? -13.973 -1.070 -5.674 1.00 93.62 89 GLY A N 1
ATOM 670 C CA . GLY A 1 89 ? -13.004 -0.309 -6.456 1.00 93.62 89 GLY A CA 1
ATOM 671 C C . GLY A 1 89 ? -12.022 -1.200 -7.219 1.00 93.62 89 GLY A C 1
ATOM 672 O O . GLY A 1 89 ? -11.640 -0.867 -8.347 1.00 93.62 89 GLY A O 1
ATOM 673 N N . LEU A 1 90 ? -11.619 -2.323 -6.618 1.00 92.44 90 LEU A N 1
ATOM 674 C CA . LEU A 1 90 ? -10.750 -3.324 -7.235 1.00 92.44 90 LEU A CA 1
ATOM 675 C C . LEU A 1 90 ? -11.479 -4.130 -8.311 1.00 92.44 90 LEU A C 1
ATOM 677 O O . LEU A 1 90 ? -10.980 -4.227 -9.433 1.00 92.44 90 LEU A O 1
ATOM 681 N N . ASP A 1 91 ? -12.672 -4.639 -8.011 1.00 92.06 91 ASP A N 1
ATOM 682 C CA . ASP A 1 91 ? -13.513 -5.359 -8.974 1.00 92.06 91 ASP A CA 1
ATOM 683 C C . ASP A 1 91 ? -13.797 -4.500 -10.216 1.00 92.06 91 ASP A C 1
ATOM 685 O O . ASP A 1 91 ? -13.506 -4.879 -11.356 1.00 92.06 91 ASP A O 1
ATOM 689 N N . GLY A 1 92 ? -14.210 -3.251 -9.994 1.00 88.44 92 GLY A N 1
ATOM 690 C CA . GLY A 1 92 ? -14.446 -2.290 -11.060 1.00 88.44 92 GLY A CA 1
ATOM 691 C C . GLY A 1 92 ? -13.196 -1.971 -11.887 1.00 88.44 92 GLY A C 1
ATOM 692 O O . GLY A 1 92 ? -13.329 -1.530 -13.032 1.00 88.44 92 GLY A O 1
ATOM 693 N N . ALA A 1 93 ? -11.986 -2.151 -11.350 1.00 84.81 93 ALA A N 1
ATOM 694 C CA . ALA A 1 93 ? -10.744 -1.989 -12.103 1.00 84.81 93 ALA A CA 1
ATOM 695 C C . ALA A 1 93 ? -10.474 -3.172 -13.040 1.00 84.81 93 ALA A C 1
ATOM 697 O O . ALA A 1 93 ? -10.049 -2.948 -14.175 1.00 84.81 93 ALA A O 1
ATOM 698 N N . TRP A 1 94 ? -10.758 -4.398 -12.594 1.00 73.38 94 TRP A N 1
ATOM 699 C CA . TRP A 1 94 ? -10.548 -5.619 -13.372 1.00 73.38 94 TRP A CA 1
ATOM 700 C C . TRP A 1 94 ? -11.624 -5.866 -14.426 1.00 73.38 94 TRP A C 1
ATOM 702 O O . TRP A 1 94 ? -11.270 -6.254 -15.536 1.00 73.38 94 TRP A O 1
ATOM 712 N N . GLY A 1 95 ? -12.890 -5.522 -14.169 1.00 65.00 95 GLY A N 1
ATOM 713 C CA . GLY A 1 95 ? -13.978 -5.657 -15.153 1.00 65.00 95 GLY A CA 1
ATOM 714 C C . GLY A 1 95 ? -13.814 -4.810 -16.428 1.00 65.00 95 GLY A C 1
ATOM 715 O O . GLY A 1 95 ? -14.594 -4.927 -17.367 1.00 65.00 95 GLY A O 1
ATOM 716 N N . ARG A 1 96 ? -12.797 -3.936 -16.496 1.00 58.34 96 ARG A N 1
ATOM 717 C CA . ARG A 1 96 ? -12.426 -3.178 -17.708 1.00 58.34 96 ARG A CA 1
ATOM 718 C C . ARG A 1 96 ? -11.233 -3.763 -18.468 1.00 58.34 96 ARG A C 1
ATOM 720 O O . ARG A 1 96 ? -10.922 -3.279 -19.557 1.00 58.34 96 ARG A O 1
ATOM 727 N N . CYS A 1 97 ? -10.565 -4.779 -17.925 1.00 53.44 97 CYS A N 1
ATOM 728 C CA . CYS A 1 97 ? -9.412 -5.419 -18.559 1.00 53.44 97 CYS A CA 1
ATOM 729 C C . CYS A 1 97 ? -9.795 -6.440 -19.644 1.00 53.44 97 CYS A C 1
ATOM 731 O O . CYS A 1 97 ? -8.933 -6.780 -20.453 1.00 53.44 97 CYS A O 1
ATOM 733 N N . ASP A 1 98 ? -11.071 -6.827 -19.758 1.00 50.06 98 ASP A N 1
ATOM 734 C CA . ASP A 1 98 ? -11.558 -7.782 -20.770 1.00 50.06 98 ASP A CA 1
ATOM 735 C C . ASP A 1 98 ? -11.410 -7.300 -22.229 1.00 50.06 98 ASP A C 1
ATOM 737 O O . ASP A 1 98 ? -11.532 -8.088 -23.163 1.00 50.06 98 ASP A O 1
ATOM 741 N N . GLY A 1 99 ? -11.095 -6.017 -22.452 1.00 47.00 99 GLY A N 1
ATOM 742 C CA . GLY A 1 99 ? -10.868 -5.448 -23.787 1.00 47.00 99 GLY A CA 1
ATOM 743 C C . GLY A 1 99 ? -9.416 -5.089 -24.126 1.00 47.00 99 GLY A C 1
ATOM 744 O O . GLY A 1 99 ? -9.163 -4.633 -25.238 1.00 47.00 99 GLY A O 1
ATOM 745 N N . CYS A 1 100 ? -8.458 -5.238 -23.198 1.00 44.66 100 CYS A N 1
ATOM 746 C CA . CYS A 1 100 ? -7.107 -4.666 -23.346 1.00 44.66 100 CYS A CA 1
ATOM 747 C C . CYS A 1 100 ? -5.965 -5.697 -23.295 1.00 44.66 100 CYS A C 1
ATOM 749 O O . CYS A 1 100 ? -4.799 -5.338 -23.138 1.00 44.66 100 CYS A O 1
ATOM 751 N N . CYS A 1 101 ? -6.256 -6.985 -23.479 1.00 42.53 101 CYS A N 1
ATOM 752 C CA . CYS A 1 101 ? -5.220 -7.966 -23.792 1.00 42.53 101 CYS A CA 1
ATOM 753 C C . CYS A 1 101 ? -4.822 -7.851 -25.272 1.00 42.53 101 CYS A C 1
ATOM 755 O O . CYS A 1 101 ? -5.224 -8.661 -26.103 1.00 42.53 101 CYS A O 1
ATOM 757 N N . THR A 1 102 ? -4.003 -6.856 -25.622 1.00 43.97 102 THR A N 1
ATOM 758 C CA . THR A 1 102 ? -3.208 -6.952 -26.857 1.00 43.97 102 THR A CA 1
ATOM 759 C C . THR A 1 102 ? -2.031 -7.896 -26.612 1.00 43.97 102 THR A C 1
ATOM 761 O O . THR A 1 102 ? -1.425 -7.911 -25.542 1.00 43.97 102 THR A O 1
ATOM 764 N N . ALA A 1 103 ? -1.743 -8.734 -27.606 1.00 44.25 103 ALA A N 1
ATOM 765 C CA . ALA A 1 103 ? -0.935 -9.954 -27.561 1.00 44.25 103 ALA A CA 1
ATOM 766 C C . ALA A 1 103 ? 0.553 -9.827 -27.135 1.00 44.25 103 ALA A C 1
ATOM 768 O O . ALA A 1 103 ? 1.329 -10.754 -27.357 1.00 44.25 103 ALA A O 1
ATOM 769 N N . ASN A 1 104 ? 0.984 -8.724 -26.516 1.00 44.53 104 ASN A N 1
ATOM 770 C CA . ASN A 1 104 ? 2.400 -8.417 -26.292 1.00 44.53 104 ASN A CA 1
ATOM 771 C C . ASN A 1 104 ? 2.941 -8.769 -24.887 1.00 44.53 104 ASN A C 1
ATOM 773 O O . ASN A 1 104 ? 4.146 -8.713 -24.661 1.00 44.53 104 ASN A O 1
ATOM 777 N N . GLN A 1 105 ? 2.097 -9.179 -23.933 1.00 47.81 105 GLN A N 1
ATOM 778 C CA . GLN A 1 105 ? 2.542 -9.503 -22.562 1.00 47.81 105 GLN A CA 1
ATOM 779 C C . GLN A 1 105 ? 3.082 -10.931 -22.365 1.00 47.81 105 GLN A C 1
ATOM 781 O O . GLN A 1 105 ? 3.593 -11.243 -21.294 1.00 47.81 105 GLN A O 1
ATOM 786 N N . ARG A 1 106 ? 3.076 -11.794 -23.393 1.00 40.88 106 ARG A N 1
ATOM 787 C CA . ARG A 1 106 ? 3.670 -13.146 -23.287 1.00 40.88 106 ARG A CA 1
ATOM 788 C C . ARG A 1 106 ? 5.207 -13.168 -23.301 1.00 40.88 106 ARG A C 1
ATOM 790 O O . ARG A 1 106 ? 5.783 -14.231 -23.107 1.00 40.88 106 ARG A O 1
ATOM 797 N N . ARG A 1 107 ? 5.888 -12.036 -23.526 1.00 39.38 107 ARG A N 1
ATOM 798 C CA . ARG A 1 107 ? 7.363 -11.988 -23.627 1.00 39.38 107 ARG A CA 1
ATOM 799 C C . ARG A 1 107 ? 8.108 -11.645 -22.333 1.00 39.38 107 ARG A C 1
ATOM 801 O O . ARG A 1 107 ? 9.313 -11.849 -22.301 1.00 39.38 107 ARG A O 1
ATOM 808 N N . SER A 1 108 ? 7.441 -11.174 -21.276 1.00 41.31 108 SER A N 1
ATOM 809 C CA . SER A 1 108 ? 8.111 -10.795 -20.013 1.00 41.31 108 SER A CA 1
ATOM 810 C C . SER A 1 108 ? 8.057 -11.867 -18.916 1.00 41.31 108 SER A C 1
ATOM 812 O O . SER A 1 108 ? 8.478 -11.611 -17.795 1.00 41.31 108 SER A O 1
ATOM 814 N N . MET A 1 109 ? 7.547 -13.064 -19.223 1.00 42.09 109 MET A N 1
ATOM 815 C CA . MET A 1 109 ? 7.484 -14.225 -18.318 1.00 42.09 109 MET A CA 1
ATOM 816 C C . MET A 1 109 ? 8.642 -15.212 -18.555 1.00 42.09 109 MET A C 1
ATOM 818 O O . MET A 1 109 ? 8.461 -16.424 -18.482 1.00 42.09 109 MET A O 1
ATOM 822 N N . GLN A 1 110 ? 9.841 -14.716 -18.860 1.00 40.09 110 GLN A N 1
ATOM 823 C CA . GLN A 1 110 ? 11.046 -15.534 -18.723 1.00 40.09 110 GLN A CA 1
ATOM 824 C C . GLN A 1 110 ? 11.733 -15.146 -17.413 1.00 40.09 110 GLN A C 1
ATOM 826 O O . GLN A 1 110 ? 12.235 -14.024 -17.320 1.00 40.09 110 GLN A O 1
ATOM 831 N N . PRO A 1 111 ? 11.744 -16.021 -16.390 1.00 42.88 111 PRO A N 1
ATOM 832 C CA . PRO A 1 111 ? 12.586 -15.788 -15.230 1.00 42.88 111 PRO A CA 1
ATOM 833 C C . PRO A 1 111 ? 14.039 -15.733 -15.710 1.00 42.88 111 PRO A C 1
ATOM 835 O O . PRO A 1 111 ? 14.465 -16.557 -16.522 1.00 42.88 111 PRO A O 1
ATOM 838 N N . ALA A 1 112 ? 14.798 -14.749 -15.227 1.00 50.47 112 ALA A N 1
ATOM 839 C CA . ALA A 1 112 ? 16.243 -14.760 -15.385 1.00 50.47 112 ALA A CA 1
ATOM 840 C C . ALA A 1 112 ? 16.757 -16.088 -14.811 1.00 50.47 112 ALA A C 1
ATOM 842 O O . ALA A 1 112 ? 16.588 -16.358 -13.622 1.00 50.47 112 ALA A O 1
ATOM 843 N N . HIS A 1 113 ? 17.313 -16.931 -15.682 1.00 43.34 113 HIS A N 1
ATOM 844 C CA . HIS A 1 113 ? 17.943 -18.195 -15.325 1.00 43.34 113 HIS A CA 1
ATOM 845 C C . HIS A 1 113 ? 18.897 -17.955 -14.147 1.00 43.34 113 HIS A C 1
ATOM 847 O O . HIS A 1 113 ? 19.905 -17.265 -14.289 1.00 43.34 113 HIS A O 1
ATOM 853 N N . ARG A 1 114 ? 18.585 -18.524 -12.983 1.00 44.62 114 ARG A N 1
ATOM 854 C CA . ARG A 1 114 ? 19.560 -18.723 -11.915 1.00 44.62 114 ARG A CA 1
ATOM 855 C C . ARG A 1 114 ? 19.490 -20.192 -11.533 1.00 44.62 114 ARG A C 1
ATOM 857 O O . ARG A 1 114 ? 18.577 -20.628 -10.842 1.00 44.62 114 ARG A O 1
ATOM 864 N N . SER A 1 115 ? 20.394 -20.962 -12.122 1.00 48.97 115 SER A N 1
ATOM 865 C CA . SER A 1 115 ? 20.684 -22.329 -11.717 1.00 48.97 115 SER A CA 1
ATOM 866 C C . SER A 1 115 ? 21.479 -22.274 -10.417 1.00 48.97 115 SER A C 1
ATOM 868 O O . SER A 1 115 ? 22.675 -22.017 -10.457 1.00 48.97 115 SER A O 1
ATOM 870 N N . GLU A 1 116 ? 20.818 -22.496 -9.291 1.00 50.28 116 GLU A N 1
ATOM 871 C CA . GLU A 1 116 ? 21.465 -22.886 -8.037 1.00 50.28 116 GLU A CA 1
ATOM 872 C C . GLU A 1 116 ? 20.666 -24.091 -7.509 1.00 50.28 116 GLU A C 1
ATOM 874 O O . GLU A 1 116 ? 19.442 -23.979 -7.371 1.00 50.28 116 GLU A O 1
ATOM 879 N N . PRO A 1 117 ? 21.293 -25.265 -7.318 1.00 55.00 117 PRO A N 1
ATOM 880 C CA . PRO A 1 117 ? 20.631 -26.419 -6.730 1.00 55.00 117 PRO A CA 1
ATOM 881 C C . PRO A 1 117 ? 20.435 -26.186 -5.231 1.00 55.00 117 PRO A C 1
ATOM 883 O O . PRO A 1 117 ? 21.357 -25.776 -4.532 1.00 55.00 117 PRO A O 1
ATOM 886 N N . TRP A 1 118 ? 19.221 -26.445 -4.751 1.00 53.03 118 TRP A N 1
ATOM 887 C CA . TRP A 1 118 ? 18.939 -26.535 -3.324 1.00 53.03 118 TRP A CA 1
ATOM 888 C C . TRP A 1 118 ? 19.427 -27.903 -2.827 1.00 53.03 118 TRP A C 1
ATOM 890 O O . TRP A 1 118 ? 18.709 -28.888 -2.998 1.00 53.03 118 TRP A O 1
ATOM 900 N N . ASP A 1 119 ? 20.637 -27.941 -2.268 1.00 43.12 119 ASP A N 1
ATOM 901 C CA . ASP A 1 119 ? 21.062 -28.945 -1.279 1.00 43.12 119 ASP A CA 1
ATOM 902 C C . ASP A 1 119 ? 20.903 -28.359 0.134 1.00 43.12 119 ASP A C 1
ATOM 904 O O . ASP A 1 119 ? 21.283 -27.177 0.332 1.00 43.12 119 ASP A O 1
#

Sequence (119 aa):
MVANAGAGLLLPGLARAMGRHVPTKVLPVPNGGHGIKGVRLSDHSPFWDAGYNALMVTDTSFMRNPHYHQMTDTVETLDLDFFSAVVEGLDGAWGRCDGCCTANQRRSMQPAHRSEPWD

Foldseek 3Di:
DEWEPVLVVLPVLLQVLLVVLDPDDYDHDYPLCPVPVLSCPDPQSVCVVQVHTDDDDDPSCVVPPPQPPHPPPDPVSDPVSNVVSNVSSNVSSVVVCPPPPDPPPPPPPDRDDDDDDDD

pLDDT: mean 82.37, std 18.79, range [39.38, 96.69]

Mean predicted aligned error: 9.29 Å

Radius of gyration: 17.09 Å; Cα contacts (8 Å, |Δi|>4): 100; chains: 1; bounding box: 39×37×48 Å

Secondary structure (DSSP, 8-state):
-EEEGGGTTTHHH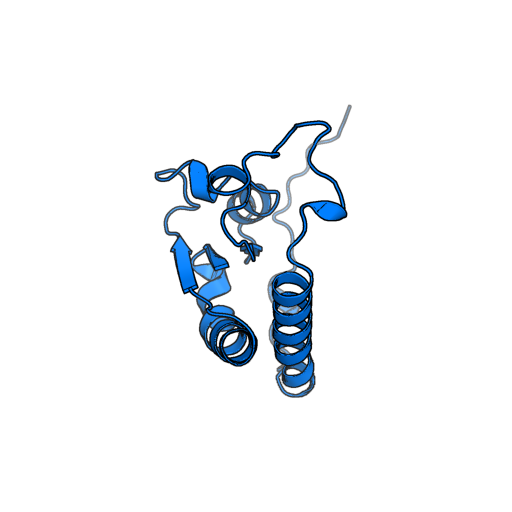HHHHHTTTS----EEESGGGTT-GGGG-STTHHHHHTT---EE----HHHH-TTTTSTT--GGGS-HHHHHHHHHHHHHHHTTGGG---TTGGGS-----------

Solvent-accessible surface area (backbone atoms only — not comparable to full-atom values): 7442 Å² total; per-residue (Å²): 53,43,26,34,64,77,32,53,84,54,46,64,61,42,42,59,32,22,45,76,55,36,95,62,57,81,42,79,30,67,81,73,25,73,91,41,64,77,81,41,77,54,86,49,39,64,38,42,77,72,69,45,66,36,65,44,85,63,90,52,52,88,82,70,43,93,33,62,101,43,93,68,62,43,77,89,72,54,61,61,69,63,50,50,26,50,53,51,11,50,52,59,34,54,76,62,49,86,80,66,80,63,91,71,71,80,73,77,77,65,76,80,88,74,93,72,85,90,125